Protein AF-A0A524MPT7-F1 (afdb_monomer_lite)

Foldseek 3Di:
DDPVVVVVVVVVVVVVVVVPPPVPDPPPDDPDDPVCVVPDPPDWDADPVRDTDDFKDWDQDPVPRDIDIFGKDKDFWAFADWFDPQDFKDKDADPDALFQAQFKWKDFQNKIWTGPSPQKTDIPPRKIKGADNHTRIIMTGNPSDGHDGGTTITMITMHGDDD

Secondary structure (DSSP, 8-state):
--HHHHHHHHHHHHHHHSS-------TT--S--GGGTTS---S-PBPTTS-B---EEEEE-TTT--EEEEEEEEEEEEEEEE--TT--EEEEE-SS-SBPTT--EEEETTEEEEE-SSSEEEEGGG-EEEEETTTTEEEEE-TT--PPTTPEEEEEEEEE---

pLDDT: mean 78.34, std 18.58, range [44.56, 98.69]

Structure (mmCIF, N/CA/C/O backbone):
data_AF-A0A524MPT7-F1
#
_entry.id   AF-A0A524MPT7-F1
#
loop_
_atom_site.group_PDB
_atom_site.id
_atom_site.type_symbol
_atom_site.label_atom_id
_atom_site.label_alt_id
_atom_site.label_comp_id
_atom_site.label_asym_id
_atom_site.label_entity_id
_atom_site.label_seq_id
_atom_site.pdbx_PDB_ins_code
_atom_site.Cartn_x
_atom_site.Cartn_y
_atom_site.Cartn_z
_atom_site.occupancy
_atom_site.B_iso_or_equiv
_atom_site.auth_seq_id
_atom_site.auth_comp_id
_atom_site.auth_asym_id
_atom_site.auth_atom_id
_atom_site.pdbx_PDB_model_num
ATOM 1 N N . MET A 1 1 ? -6.057 -13.600 86.558 1.00 56.78 1 MET A N 1
ATOM 2 C CA . MET A 1 1 ? -6.336 -13.013 85.227 1.00 56.78 1 MET A CA 1
ATOM 3 C C . MET A 1 1 ? -7.383 -13.878 84.541 1.00 56.78 1 MET A C 1
ATOM 5 O O . MET A 1 1 ? -7.097 -15.020 84.197 1.00 56.78 1 MET A O 1
ATOM 9 N N . SER A 1 2 ? -8.629 -13.398 84.533 1.00 52.84 2 SER A N 1
ATOM 10 C CA . SER A 1 2 ? -9.833 -14.188 84.243 1.00 52.84 2 SER A CA 1
ATOM 11 C C . SER A 1 2 ? -9.802 -14.775 82.831 1.00 52.84 2 SER A C 1
ATOM 13 O O . SER A 1 2 ? -9.452 -14.078 81.881 1.00 52.84 2 SER A O 1
ATOM 15 N N . ARG A 1 3 ? -10.189 -16.051 82.689 1.00 57.12 3 ARG A N 1
ATOM 16 C CA . ARG A 1 3 ? -10.293 -16.770 81.404 1.00 57.12 3 ARG A CA 1
ATOM 17 C C . ARG A 1 3 ? -11.112 -15.991 80.365 1.00 57.12 3 ARG A C 1
ATOM 19 O O . ARG A 1 3 ? -10.804 -16.059 79.185 1.00 57.12 3 ARG A O 1
ATOM 26 N N . ILE A 1 4 ? -12.057 -15.172 80.820 1.00 64.44 4 ILE A N 1
ATOM 27 C CA . ILE A 1 4 ? -12.900 -14.285 80.006 1.00 64.44 4 ILE A CA 1
ATOM 28 C C . ILE A 1 4 ? -12.072 -13.237 79.238 1.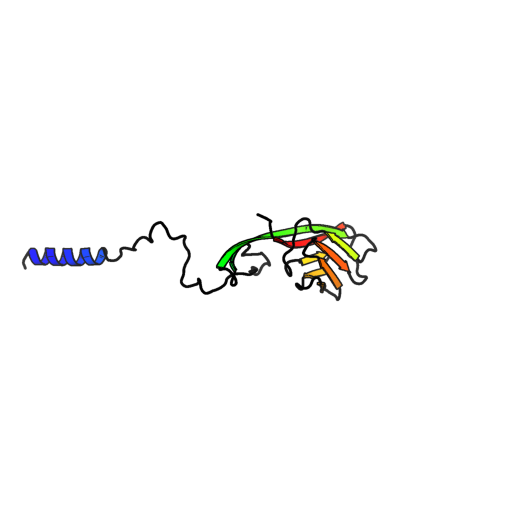00 64.44 4 ILE A C 1
ATOM 30 O O . ILE A 1 4 ? -12.358 -12.968 78.076 1.00 64.44 4 ILE A O 1
ATOM 34 N N . LEU A 1 5 ? -10.993 -12.710 79.829 1.00 57.00 5 LEU A N 1
ATOM 35 C CA . LEU A 1 5 ? -10.118 -11.736 79.163 1.00 57.00 5 LEU A CA 1
ATOM 36 C C . LEU A 1 5 ? -9.299 -12.383 78.033 1.00 57.00 5 LEU A C 1
ATOM 38 O O . LEU A 1 5 ? -9.031 -11.744 77.024 1.00 57.00 5 LEU A O 1
ATOM 42 N N . LYS A 1 6 ? -8.949 -13.670 78.169 1.00 57.22 6 LYS A N 1
ATOM 43 C CA . LYS A 1 6 ? -8.271 -14.426 77.104 1.00 57.22 6 LYS A CA 1
ATOM 44 C C . LYS A 1 6 ? -9.208 -14.696 75.925 1.00 57.22 6 LYS A C 1
ATOM 46 O O . LYS A 1 6 ? -8.779 -14.568 74.787 1.00 57.22 6 LYS A O 1
ATOM 51 N N . TYR A 1 7 ? -10.478 -15.009 76.190 1.00 64.56 7 TYR A N 1
ATOM 52 C CA . TYR A 1 7 ? -11.467 -15.215 75.129 1.00 64.56 7 TYR A CA 1
ATOM 53 C C . TYR A 1 7 ? -11.809 -13.920 74.383 1.00 64.56 7 TYR A C 1
ATOM 55 O O . TYR A 1 7 ? -11.891 -13.951 73.163 1.00 64.56 7 TYR A O 1
ATOM 63 N N . LEU A 1 8 ? -11.915 -12.781 75.078 1.00 62.59 8 LEU A N 1
ATOM 64 C CA . LEU A 1 8 ? -12.155 -11.478 74.440 1.00 62.59 8 LEU A CA 1
ATOM 65 C C . LEU A 1 8 ? -10.997 -11.023 73.539 1.00 62.59 8 LEU A C 1
ATOM 67 O O . LEU A 1 8 ? -11.241 -10.485 72.465 1.00 62.59 8 LEU A O 1
ATOM 71 N N . VAL A 1 9 ? -9.745 -11.283 73.931 1.00 63.31 9 VAL A N 1
ATOM 72 C CA . VAL A 1 9 ? -8.573 -10.961 73.096 1.00 63.31 9 VAL A CA 1
ATOM 73 C C . VAL A 1 9 ? -8.496 -11.869 71.864 1.00 63.31 9 VAL A C 1
ATOM 75 O O . VAL A 1 9 ? -8.196 -11.386 70.779 1.00 63.31 9 VAL A O 1
ATOM 78 N N . VAL A 1 10 ? -8.826 -13.159 71.988 1.00 63.34 10 VAL A N 1
ATOM 79 C CA . VAL A 1 10 ? -8.864 -14.078 70.834 1.00 63.34 10 VAL A CA 1
ATOM 80 C C . VAL A 1 10 ? -9.973 -13.693 69.848 1.00 63.34 10 VAL A C 1
ATOM 82 O O . VAL A 1 10 ? -9.740 -13.706 68.644 1.00 63.34 10 VAL A O 1
ATOM 85 N N . LEU A 1 11 ? -11.147 -13.281 70.336 1.00 60.53 11 LEU A N 1
ATOM 86 C CA . LEU A 1 11 ? -12.263 -12.840 69.489 1.00 60.53 11 LEU A CA 1
ATOM 87 C C . LEU A 1 11 ? -11.949 -11.533 68.741 1.00 60.53 11 LEU A C 1
ATOM 89 O O . LEU A 1 11 ? -12.272 -11.412 67.563 1.00 60.53 11 LEU A O 1
ATOM 93 N N . ALA A 1 12 ? -11.257 -10.592 69.392 1.00 60.03 12 ALA A N 1
ATOM 94 C CA . ALA A 1 12 ? -10.802 -9.355 68.758 1.00 60.03 12 ALA A CA 1
ATOM 95 C C . ALA A 1 12 ? -9.724 -9.601 67.686 1.00 60.03 12 ALA A C 1
ATOM 97 O O . ALA A 1 12 ? -9.732 -8.939 66.655 1.00 60.03 12 ALA A O 1
ATOM 98 N N . VAL A 1 13 ? -8.829 -10.574 67.895 1.00 59.62 13 VAL A N 1
ATOM 99 C CA . VAL A 1 13 ? -7.806 -10.941 66.903 1.00 59.62 13 VAL A CA 1
ATOM 100 C C . VAL A 1 13 ? -8.435 -11.645 65.696 1.00 59.62 13 VAL A C 1
ATOM 102 O O . VAL A 1 13 ? -8.084 -11.313 64.573 1.00 59.62 13 VAL A O 1
ATOM 105 N N . VAL A 1 14 ? -9.404 -12.548 65.889 1.00 59.84 14 VAL A N 1
ATOM 106 C CA . VAL A 1 14 ? -10.100 -13.221 64.771 1.00 59.84 14 VAL A CA 1
ATOM 107 C C . VAL A 1 14 ? -10.897 -12.226 63.916 1.00 59.84 14 VAL A C 1
ATOM 109 O O . VAL A 1 14 ? -10.845 -12.315 62.694 1.00 59.84 14 VAL A O 1
ATOM 112 N N . ALA A 1 15 ? -11.537 -11.223 64.528 1.00 57.62 15 ALA A N 1
ATOM 113 C CA . ALA A 1 15 ? -12.248 -10.166 63.800 1.00 57.62 15 ALA A CA 1
ATOM 114 C C . ALA A 1 15 ? -11.321 -9.244 62.976 1.00 57.62 15 ALA A C 1
ATOM 116 O O . ALA A 1 15 ? -11.756 -8.658 61.991 1.00 57.62 15 ALA A O 1
ATOM 117 N N . MET A 1 16 ? -10.037 -9.137 63.340 1.00 56.47 16 MET A N 1
ATOM 118 C CA . MET A 1 16 ? -9.034 -8.388 62.565 1.00 56.47 16 MET A CA 1
ATOM 119 C C . MET A 1 16 ? -8.466 -9.184 61.378 1.00 56.47 16 MET A C 1
ATOM 121 O O . MET A 1 16 ? -7.847 -8.587 60.504 1.00 56.47 16 MET A O 1
ATOM 125 N N . TYR A 1 17 ? -8.688 -10.505 61.320 1.00 54.66 17 TYR A N 1
ATOM 126 C CA . TYR A 1 17 ? -8.302 -11.351 60.180 1.00 54.66 17 TYR A CA 1
ATOM 127 C C . TYR A 1 17 ? -9.433 -11.568 59.165 1.00 54.66 17 TYR A C 1
ATOM 129 O O . TYR A 1 17 ? -9.153 -11.977 58.043 1.00 54.66 17 TYR A O 1
ATOM 137 N N . THR A 1 18 ? -10.691 -11.278 59.516 1.00 54.75 18 THR A N 1
ATOM 138 C CA . THR A 1 18 ? -11.835 -11.356 58.585 1.00 54.75 18 THR A CA 1
ATOM 139 C C . THR A 1 18 ? -12.131 -10.033 57.875 1.00 54.75 18 THR A C 1
ATOM 141 O O . THR A 1 18 ? -12.988 -10.000 57.009 1.00 54.75 18 THR A O 1
ATOM 144 N N . GLY A 1 19 ? -11.428 -8.948 58.222 1.00 48.34 19 GLY A N 1
ATOM 145 C CA . GLY A 1 19 ? -11.564 -7.632 57.578 1.00 48.34 19 GLY A CA 1
ATOM 146 C C . GLY A 1 19 ? -10.781 -7.474 56.270 1.00 48.34 19 GLY A C 1
ATOM 147 O O . GLY A 1 19 ? -10.771 -6.393 55.696 1.00 48.34 19 GLY A O 1
ATOM 148 N N . CYS A 1 20 ? -10.125 -8.539 55.807 1.00 58.16 20 CYS A N 1
ATOM 149 C CA . CYS A 1 20 ? -9.690 -8.672 54.421 1.00 58.16 20 CYS A CA 1
ATOM 150 C C . CYS A 1 20 ? -10.662 -9.608 53.697 1.00 58.16 20 CYS A C 1
ATOM 152 O O . CYS A 1 20 ? -10.238 -10.577 53.068 1.00 58.16 20 CYS A O 1
ATOM 154 N N . GLU A 1 21 ? -11.966 -9.355 53.817 1.00 52.53 21 GLU A N 1
ATOM 155 C CA . GLU A 1 21 ? -12.842 -9.721 52.717 1.00 52.53 21 GLU A CA 1
ATOM 156 C C . GLU A 1 21 ? -12.403 -8.829 51.556 1.00 52.53 21 GLU A C 1
ATOM 158 O O . GLU A 1 21 ? -12.636 -7.623 51.519 1.00 52.53 21 GLU A O 1
ATOM 163 N N . TRP A 1 22 ? -11.623 -9.407 50.645 1.00 54.25 22 TRP A N 1
ATOM 164 C CA . TRP A 1 22 ? -11.762 -8.971 49.272 1.00 54.25 22 TRP A CA 1
ATOM 165 C C . TRP A 1 22 ? -13.204 -9.310 48.963 1.00 54.25 22 TRP A C 1
ATOM 167 O O . TRP A 1 22 ? -13.532 -10.488 48.827 1.00 54.25 22 TRP A O 1
ATOM 177 N N . ASP A 1 23 ? -14.055 -8.291 49.010 1.00 50.25 23 ASP A N 1
ATOM 178 C CA . ASP A 1 23 ? -15.351 -8.333 48.368 1.00 50.25 23 ASP A CA 1
ATOM 179 C C . ASP A 1 23 ? -15.045 -8.858 46.967 1.00 50.25 23 ASP A C 1
ATOM 181 O O . ASP A 1 23 ? -14.321 -8.227 46.188 1.00 50.25 23 ASP A O 1
ATOM 185 N N . THR A 1 24 ? -15.383 -10.123 46.738 1.00 47.75 24 THR A N 1
ATOM 186 C CA . THR A 1 24 ? -15.284 -10.724 45.423 1.00 47.75 24 THR A CA 1
ATOM 187 C C . THR A 1 24 ? -16.204 -9.877 44.580 1.00 47.75 24 THR A C 1
ATOM 189 O O . THR A 1 24 ? -17.420 -9.988 44.720 1.00 47.75 24 THR A O 1
ATOM 192 N N . VAL A 1 25 ? -15.582 -8.980 43.810 1.00 48.62 25 VAL A N 1
ATOM 193 C CA . VAL A 1 25 ? -16.128 -8.298 42.641 1.00 48.62 25 VAL A CA 1
ATOM 194 C C . VAL A 1 25 ? -17.292 -9.116 42.115 1.00 48.62 25 VAL A C 1
ATOM 196 O O . VAL A 1 25 ? -17.120 -10.293 41.782 1.00 48.62 25 VAL A O 1
ATOM 199 N N . GLY A 1 26 ? -18.476 -8.506 42.202 1.00 44.56 26 GLY A N 1
ATOM 200 C CA . GLY A 1 26 ? -19.737 -9.124 41.841 1.00 44.56 26 GLY A CA 1
ATOM 201 C C . GLY A 1 26 ? -19.610 -9.819 40.495 1.00 44.56 26 GLY A C 1
ATOM 202 O O . GLY A 1 26 ? -18.915 -9.347 39.597 1.00 44.56 26 GLY A O 1
ATOM 203 N N . GLU A 1 27 ? -20.266 -10.964 40.381 1.00 47.94 27 GLU A N 1
ATOM 204 C CA . GLU A 1 27 ? -20.155 -11.894 39.255 1.00 47.94 27 GLU A CA 1
ATOM 205 C C . GLU A 1 27 ? -20.698 -11.345 37.915 1.00 47.94 27 GLU A C 1
ATOM 207 O O . GLU A 1 27 ? -20.899 -12.121 36.987 1.00 47.94 27 GLU A O 1
ATOM 212 N N . ASP A 1 28 ? -20.874 -10.026 37.777 1.00 52.19 28 ASP A N 1
ATOM 213 C CA . ASP A 1 28 ? -21.492 -9.377 36.617 1.00 52.19 28 ASP A CA 1
ATOM 214 C C . ASP A 1 28 ? -20.638 -8.258 35.984 1.00 52.19 28 ASP A C 1
ATOM 216 O O . ASP A 1 28 ? -21.063 -7.651 35.002 1.00 52.19 28 ASP A O 1
ATOM 220 N N . GLU A 1 29 ? -19.435 -7.971 36.489 1.00 46.34 29 GLU A N 1
ATOM 221 C CA . GLU A 1 29 ? -18.560 -6.955 35.893 1.00 46.34 29 GLU A CA 1
ATOM 222 C C . GLU A 1 29 ? -17.485 -7.640 35.041 1.00 46.34 29 GLU A C 1
ATOM 224 O O . GLU A 1 29 ? -16.491 -8.181 35.537 1.00 46.34 29 GLU A O 1
ATOM 229 N N . GLU A 1 30 ? -17.690 -7.624 33.719 1.00 52.03 30 GLU A N 1
ATOM 230 C CA . GLU A 1 30 ? -16.601 -7.728 32.743 1.00 52.03 30 GLU A CA 1
ATOM 231 C C . GLU A 1 30 ? -15.433 -6.878 33.257 1.00 52.03 30 GLU A C 1
ATOM 233 O O . GLU A 1 30 ? -15.675 -5.797 33.780 1.00 52.03 30 GLU A O 1
ATOM 238 N N . SER A 1 31 ? -14.188 -7.364 33.191 1.00 51.81 31 SER A N 1
ATOM 239 C CA . SER A 1 31 ? -13.022 -6.815 33.913 1.00 51.81 31 SER A CA 1
ATOM 240 C C . SER A 1 31 ? -12.545 -5.426 33.433 1.00 51.81 31 SER A C 1
ATOM 242 O O . SER A 1 31 ? -11.353 -5.202 33.198 1.00 51.81 31 SER A O 1
ATOM 244 N N . TRP A 1 32 ? -13.470 -4.502 33.230 1.00 49.62 32 TRP A N 1
ATOM 245 C CA . TRP A 1 32 ? -13.297 -3.150 32.766 1.00 49.62 32 TRP A CA 1
ATOM 246 C C . TRP A 1 32 ? -13.087 -2.230 33.960 1.00 49.62 32 TRP A C 1
ATOM 248 O O . TRP A 1 32 ? -13.840 -2.211 34.926 1.00 49.62 32 TRP A O 1
ATOM 258 N N . ASN A 1 33 ? -11.994 -1.476 33.907 1.00 57.88 33 ASN A N 1
ATOM 259 C CA . ASN A 1 33 ? -11.680 -0.485 34.919 1.00 57.88 33 ASN A CA 1
ATOM 260 C C . ASN A 1 33 ? -12.279 0.867 34.510 1.00 57.88 33 ASN A C 1
ATOM 262 O O . ASN A 1 33 ? -11.683 1.594 33.710 1.00 57.88 33 ASN A O 1
ATOM 266 N N . ASP A 1 34 ? -13.406 1.233 35.118 1.00 64.19 34 ASP A N 1
ATOM 267 C CA . ASP A 1 34 ? -14.108 2.503 34.873 1.00 64.19 34 ASP A CA 1
ATOM 268 C C . ASP A 1 34 ? -13.259 3.751 35.155 1.00 64.19 34 ASP A C 1
ATOM 270 O O . ASP A 1 34 ? -13.528 4.831 34.620 1.00 64.19 34 ASP A O 1
ATOM 274 N N . ALA A 1 35 ? -12.178 3.625 35.936 1.00 64.94 35 ALA A N 1
ATOM 275 C CA . ALA A 1 35 ? -11.259 4.731 36.206 1.00 64.94 35 ALA A CA 1
ATOM 276 C C . ALA A 1 35 ? -10.609 5.310 34.935 1.00 64.94 35 ALA A C 1
ATOM 278 O O . ALA A 1 35 ? -10.109 6.438 34.969 1.00 64.94 35 ALA A O 1
ATOM 279 N N . TYR A 1 36 ? -10.623 4.559 33.828 1.00 58.06 36 TYR A N 1
ATOM 280 C CA . TYR A 1 36 ? -10.099 4.982 32.532 1.00 58.06 36 TYR A CA 1
ATOM 281 C C . TYR A 1 36 ? -11.155 5.035 31.419 1.00 58.06 36 TYR A C 1
ATOM 283 O O . TYR A 1 36 ? -10.784 5.236 30.269 1.00 58.06 36 TYR A O 1
ATOM 291 N N . GLY A 1 37 ? -12.455 4.954 31.730 1.00 59.12 37 GLY A N 1
ATOM 292 C CA . GLY A 1 37 ? -13.518 5.094 30.720 1.00 59.12 37 GLY A CA 1
ATOM 293 C C . GLY A 1 37 ? -13.568 6.479 30.050 1.00 59.12 37 GLY A C 1
ATOM 294 O O . GLY A 1 37 ? -14.125 6.636 28.970 1.00 59.12 37 GLY A O 1
ATOM 295 N N . TRP A 1 38 ? -12.943 7.494 30.663 1.00 59.09 38 TRP A N 1
ATOM 296 C CA . TRP A 1 38 ? -12.758 8.829 30.074 1.00 59.09 38 TRP A CA 1
ATOM 297 C C . TRP A 1 38 ? -11.609 8.893 29.059 1.00 59.09 38 TRP A C 1
ATOM 299 O O . TRP A 1 38 ? -11.477 9.889 28.343 1.00 59.09 38 TRP A O 1
ATOM 309 N N . VAL A 1 39 ? -10.743 7.876 29.030 1.00 53.84 39 VAL A N 1
ATOM 310 C CA . VAL A 1 39 ? -9.615 7.802 28.109 1.00 53.84 39 VAL A CA 1
ATOM 311 C C . VAL A 1 39 ? -10.083 7.057 26.871 1.00 53.84 39 VAL A C 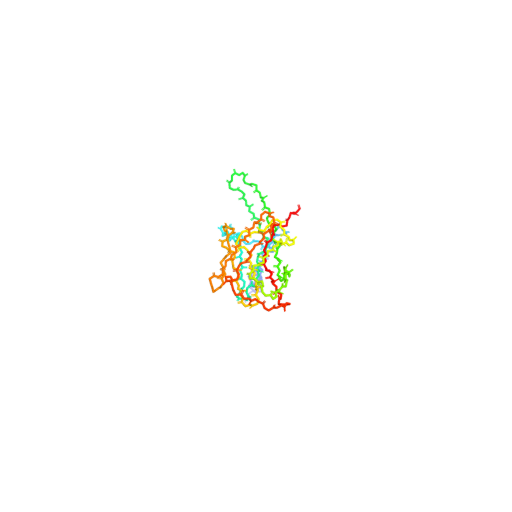1
ATOM 313 O O . VAL A 1 39 ? -10.452 5.889 26.934 1.00 53.84 39 VAL A O 1
ATOM 316 N N . ASN A 1 40 ? -10.063 7.737 25.731 1.00 59.81 40 ASN A N 1
ATOM 317 C CA . ASN A 1 40 ? -10.389 7.103 24.468 1.00 59.81 40 ASN A CA 1
ATOM 318 C C . ASN A 1 40 ? -9.154 6.360 23.925 1.00 59.81 40 ASN A C 1
ATOM 320 O O . ASN A 1 40 ? -8.182 7.001 23.522 1.00 59.81 40 ASN A O 1
ATOM 324 N N . PHE A 1 41 ? -9.196 5.025 23.919 1.00 62.25 41 PHE A N 1
ATOM 325 C CA . PHE A 1 41 ? -8.189 4.165 23.279 1.00 62.25 41 PHE A CA 1
ATOM 326 C C . PHE A 1 41 ? -8.537 3.836 21.816 1.00 62.25 41 PHE A C 1
ATOM 328 O O . PHE A 1 41 ? -7.975 2.907 21.244 1.00 62.25 41 PHE A O 1
ATOM 335 N N . SER A 1 42 ? -9.460 4.570 21.187 1.00 55.50 42 SER A N 1
ATOM 336 C CA . SER A 1 42 ? -9.733 4.418 19.759 1.00 55.50 42 SER A CA 1
ATOM 337 C C . SER A 1 42 ? -8.509 4.848 18.953 1.00 55.50 42 SER A C 1
ATOM 339 O O . SER A 1 42 ? -8.053 5.991 19.067 1.00 55.50 42 SER A O 1
ATOM 341 N N . GLY A 1 43 ? -7.997 3.953 18.118 1.00 54.34 43 GLY A N 1
ATOM 342 C CA . GLY A 1 43 ? -6.888 4.235 17.217 1.00 54.34 43 GLY A CA 1
ATOM 343 C C . GLY A 1 43 ? -5.916 3.070 17.088 1.00 54.34 43 GLY A C 1
ATOM 344 O O . GLY A 1 43 ? -5.939 2.104 17.848 1.00 54.34 43 GLY A O 1
ATOM 345 N N . MET A 1 44 ? -5.029 3.179 16.102 1.00 57.22 44 MET A N 1
ATOM 346 C CA . MET A 1 44 ? -4.044 2.147 15.801 1.00 57.22 44 MET A CA 1
ATOM 347 C C . MET A 1 44 ? -2.811 2.288 16.698 1.00 57.22 44 MET A C 1
ATOM 349 O O . MET A 1 44 ? -2.014 3.217 16.542 1.00 57.22 44 MET A O 1
ATOM 353 N N . TYR A 1 45 ? -2.596 1.322 17.588 1.00 62.41 45 TYR A N 1
ATOM 354 C CA . TYR A 1 45 ? -1.351 1.216 18.348 1.00 62.41 45 TYR A CA 1
ATOM 355 C C . TYR A 1 45 ? -0.406 0.223 17.674 1.00 62.41 45 TYR A C 1
ATOM 357 O O . TYR A 1 45 ? -0.762 -0.930 17.425 1.00 62.41 45 TYR A O 1
ATOM 365 N N . ARG A 1 46 ? 0.819 0.676 17.388 1.00 61.94 46 ARG A N 1
ATOM 366 C CA . ARG A 1 46 ? 1.889 -0.154 16.826 1.00 61.94 46 ARG A CA 1
ATOM 367 C C . ARG A 1 46 ? 2.907 -0.507 17.904 1.00 61.94 46 ARG A C 1
ATOM 369 O O . ARG A 1 46 ? 3.313 0.348 18.691 1.00 61.94 46 ARG A O 1
ATOM 376 N N . ALA A 1 47 ? 3.342 -1.757 17.912 1.00 58.59 47 ALA A N 1
ATOM 377 C CA . ALA A 1 47 ? 4.507 -2.196 18.657 1.00 58.59 47 ALA A CA 1
ATOM 378 C C . ALA A 1 47 ? 5.795 -1.656 18.011 1.00 58.59 47 ALA A C 1
ATOM 380 O O . ALA A 1 47 ? 5.814 -1.232 16.853 1.00 58.59 47 ALA A O 1
ATOM 381 N N . MET A 1 48 ? 6.893 -1.664 18.770 1.00 50.38 48 MET A N 1
ATOM 382 C CA . MET A 1 48 ? 8.198 -1.172 18.299 1.00 50.38 48 MET A CA 1
ATOM 383 C C . MET A 1 48 ? 8.752 -1.952 17.096 1.00 50.38 48 MET A C 1
ATOM 385 O O . MET A 1 48 ? 9.605 -1.439 16.380 1.00 50.38 48 MET A O 1
ATOM 389 N N . ASP A 1 49 ? 8.281 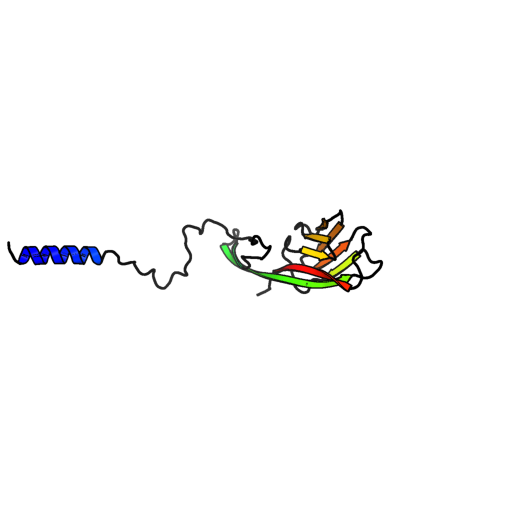-3.177 16.877 1.00 62.06 49 ASP A N 1
ATOM 390 C CA . ASP A 1 49 ? 8.614 -4.029 15.732 1.00 62.06 49 ASP A CA 1
ATOM 391 C C . ASP A 1 49 ? 7.706 -3.791 14.508 1.00 62.06 49 ASP A C 1
ATOM 393 O O . ASP A 1 49 ? 7.892 -4.424 13.471 1.00 62.06 49 ASP A O 1
ATOM 397 N N . GLY A 1 50 ? 6.744 -2.866 14.611 1.00 51.22 50 GLY A N 1
ATOM 398 C CA . GLY A 1 50 ? 5.783 -2.538 13.560 1.00 51.22 50 GLY A CA 1
ATOM 399 C C . GLY A 1 50 ? 4.493 -3.365 13.583 1.00 51.22 50 GLY A C 1
ATOM 400 O O . GLY A 1 50 ? 3.603 -3.077 12.777 1.00 51.22 50 GLY A O 1
ATOM 401 N N . GLY A 1 51 ? 4.355 -4.338 14.494 1.00 51.03 51 GLY A N 1
ATOM 402 C CA . GLY A 1 51 ? 3.134 -5.135 14.663 1.00 51.03 51 GLY A CA 1
ATOM 403 C C . GLY A 1 51 ? 1.952 -4.313 15.194 1.00 51.03 51 GLY A C 1
ATOM 404 O O . GLY A 1 51 ? 2.141 -3.375 15.967 1.00 51.03 51 GLY A O 1
ATOM 405 N N . ILE A 1 52 ? 0.726 -4.640 14.777 1.00 58.62 52 ILE A N 1
ATOM 406 C CA . ILE A 1 52 ? -0.504 -3.953 15.214 1.00 58.62 52 ILE A CA 1
ATOM 407 C C . ILE A 1 52 ? -1.005 -4.595 16.515 1.00 58.62 52 ILE A C 1
ATOM 409 O O . ILE A 1 52 ? -1.109 -5.816 16.596 1.00 58.62 52 ILE A O 1
ATOM 413 N N . LEU A 1 53 ? -1.277 -3.777 17.537 1.00 62.69 53 LEU A N 1
ATOM 414 C CA . LEU A 1 53 ? -1.607 -4.228 18.898 1.00 62.69 53 LEU A CA 1
ATOM 415 C C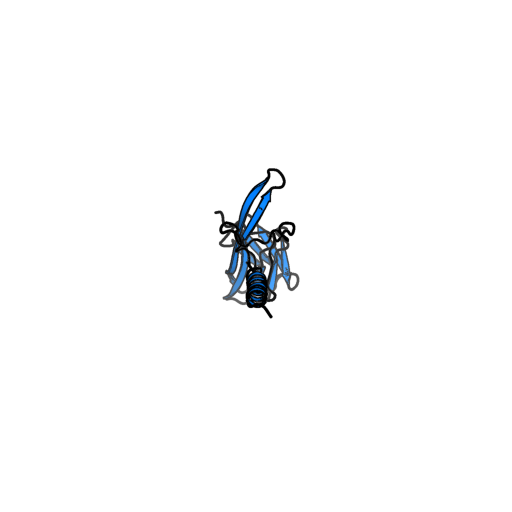 . LEU A 1 53 ? -3.102 -4.177 19.235 1.00 62.69 53 LEU A C 1
ATOM 417 O O . LEU A 1 53 ? -3.554 -4.951 20.071 1.00 62.69 53 LEU A O 1
ATOM 421 N N . VAL A 1 54 ? -3.854 -3.264 18.624 1.00 61.94 54 VAL A N 1
ATOM 422 C CA . VAL A 1 54 ? -5.295 -3.090 18.858 1.00 61.94 54 VAL A CA 1
ATOM 423 C C . VAL A 1 54 ? -5.978 -3.051 17.498 1.00 61.94 54 VAL A C 1
ATOM 425 O O . VAL A 1 54 ? -5.545 -2.297 16.629 1.00 61.94 54 VAL A O 1
ATOM 428 N N . THR A 1 55 ? -6.989 -3.900 17.318 1.00 61.25 55 THR A N 1
ATOM 429 C CA . THR A 1 55 ? -7.666 -4.148 16.030 1.00 61.25 55 THR A CA 1
ATOM 430 C C . THR A 1 55 ? -9.191 -4.068 16.124 1.00 61.25 55 THR A C 1
ATOM 432 O O . THR A 1 55 ? -9.873 -4.207 15.121 1.00 61.25 55 THR A O 1
ATOM 435 N N . ASP A 1 56 ? -9.747 -3.875 17.318 1.00 63.59 56 ASP A N 1
ATOM 436 C CA . ASP A 1 56 ? -11.194 -3.805 17.521 1.00 63.59 56 ASP A CA 1
ATOM 437 C C . ASP A 1 56 ? -11.476 -2.711 18.549 1.00 63.59 56 ASP A C 1
ATOM 439 O O . ASP A 1 56 ? -10.816 -2.648 19.594 1.00 63.59 56 ASP A O 1
ATOM 443 N N . PHE A 1 57 ? -12.406 -1.814 18.231 1.00 63.88 57 PHE A N 1
ATOM 444 C CA . PHE A 1 57 ? -12.855 -0.795 19.171 1.00 63.88 57 PHE A CA 1
ATOM 445 C C . PHE A 1 57 ? -14.352 -0.535 19.021 1.00 63.88 57 PHE A C 1
ATOM 447 O O . PHE A 1 57 ? -14.913 -0.507 17.923 1.00 63.88 57 PHE A O 1
ATOM 454 N N . THR A 1 58 ? -14.999 -0.324 20.162 1.00 61.69 58 THR A N 1
ATOM 455 C CA . THR A 1 58 ? -16.365 0.176 20.236 1.00 61.69 58 THR A CA 1
ATOM 456 C C . THR A 1 58 ? -16.327 1.695 20.341 1.00 61.69 58 THR A C 1
ATOM 458 O O . THR A 1 58 ? -15.507 2.266 21.062 1.00 61.69 58 THR A O 1
ATOM 461 N N . TYR A 1 59 ? -17.195 2.374 19.595 1.00 61.94 59 TYR A N 1
ATOM 462 C CA . TYR A 1 59 ? -17.389 3.814 19.724 1.00 61.94 59 TYR A CA 1
ATOM 463 C C . TYR A 1 59 ? -18.856 4.112 20.002 1.00 61.94 59 TYR A C 1
ATOM 465 O O . TYR A 1 59 ? -19.750 3.458 19.470 1.00 61.94 59 TYR A O 1
ATOM 473 N N . THR A 1 60 ? -19.103 5.130 20.818 1.00 64.75 60 THR A N 1
ATOM 474 C CA . THR A 1 60 ? -20.442 5.677 21.024 1.00 64.75 60 THR A CA 1
ATOM 475 C C . THR A 1 60 ? -20.571 6.929 20.169 1.00 64.75 60 THR A C 1
ATOM 477 O O . THR A 1 60 ? -19.809 7.885 20.332 1.00 64.75 60 THR A O 1
ATOM 480 N N . SER A 1 61 ? -21.503 6.922 19.222 1.00 59.16 61 SER A N 1
ATOM 481 C CA . SER A 1 61 ? -21.745 8.070 18.355 1.00 59.16 61 SER A CA 1
ATOM 482 C C . SER A 1 61 ? -22.169 9.288 19.192 1.00 59.16 61 SER A C 1
ATOM 484 O O . SER A 1 61 ? -23.111 9.198 19.985 1.00 59.16 61 SER A O 1
ATOM 486 N N . PRO A 1 62 ? -21.506 10.448 19.037 1.00 57.84 62 PRO A N 1
ATOM 487 C CA . PRO A 1 62 ? -21.834 11.645 19.807 1.00 57.84 62 PRO A CA 1
ATOM 488 C C . PRO A 1 62 ? -23.160 12.298 19.382 1.00 57.84 62 PRO A C 1
ATOM 490 O O . PRO A 1 62 ? -23.653 13.170 20.096 1.00 57.84 62 PRO A O 1
ATOM 493 N N . GLU A 1 63 ? -23.730 11.911 18.234 1.00 70.75 63 GLU A N 1
ATOM 494 C CA . GLU A 1 63 ? -24.984 12.474 17.714 1.00 70.75 63 GLU A CA 1
ATOM 495 C C . GLU A 1 63 ? -26.234 11.789 18.281 1.00 70.75 63 GLU A C 1
ATOM 497 O O . GLU A 1 63 ? -27.240 12.455 18.532 1.00 70.75 63 GLU A O 1
ATOM 502 N N . ASP A 1 64 ? -26.181 10.477 18.500 1.00 75.25 64 ASP A N 1
ATOM 503 C CA . ASP A 1 64 ? -27.352 9.658 18.840 1.00 75.25 64 ASP A CA 1
ATOM 504 C C . ASP A 1 64 ? -27.105 8.643 19.969 1.00 75.25 64 ASP A C 1
ATOM 506 O O . ASP A 1 64 ? -28.046 7.986 20.412 1.00 75.25 64 ASP A O 1
ATOM 510 N N . GLY A 1 65 ? -25.877 8.546 20.490 1.00 74.12 65 GLY A N 1
ATOM 511 C CA . GLY A 1 65 ? -25.528 7.628 21.575 1.00 74.12 65 GLY A CA 1
ATOM 512 C C . GLY A 1 65 ? -25.492 6.159 21.153 1.00 74.12 65 GLY A C 1
ATOM 513 O O . GLY A 1 65 ? -25.420 5.287 22.016 1.00 74.12 65 GLY A O 1
ATOM 514 N N . THR A 1 66 ? -25.556 5.876 19.850 1.00 72.81 66 THR A N 1
ATOM 515 C CA . THR A 1 66 ? -25.518 4.511 19.325 1.00 72.81 66 THR A CA 1
ATOM 516 C C . THR A 1 66 ? -24.113 3.936 19.472 1.00 72.81 66 THR A C 1
ATOM 518 O O . THR A 1 66 ? -23.134 4.573 19.076 1.00 72.81 66 THR A O 1
ATOM 521 N N . GLU A 1 67 ? -24.008 2.729 20.026 1.00 73.12 67 GLU A N 1
ATOM 522 C CA . GLU A 1 67 ? -22.761 1.967 20.037 1.00 73.12 67 GLU A CA 1
ATOM 523 C C . GLU A 1 67 ? -22.537 1.314 18.669 1.00 73.12 67 GLU A C 1
ATOM 525 O O . GLU A 1 67 ? -23.401 0.604 18.150 1.00 73.12 67 GLU A O 1
ATOM 530 N N . GLY A 1 68 ? -21.375 1.578 18.077 1.00 64.19 68 GLY A N 1
ATOM 531 C CA . GLY A 1 68 ? -20.880 0.909 16.883 1.00 64.19 68 GLY A CA 1
ATOM 532 C C . GLY A 1 68 ? -19.611 0.127 17.202 1.00 64.19 68 GLY A C 1
ATOM 533 O O . GLY A 1 68 ? -18.766 0.591 17.967 1.00 64.19 68 GLY A O 1
ATOM 534 N N . THR A 1 69 ? -19.462 -1.045 16.594 1.00 65.12 69 THR A N 1
ATOM 535 C CA . THR A 1 69 ? -18.220 -1.827 16.631 1.00 65.12 69 THR A CA 1
ATOM 536 C C . THR A 1 69 ? -17.552 -1.711 15.272 1.00 65.12 69 THR A C 1
ATOM 538 O O . THR A 1 69 ? -18.172 -2.022 14.255 1.00 65.12 69 THR A O 1
ATOM 541 N N . VAL A 1 70 ? -16.307 -1.236 15.250 1.00 65.06 70 VAL A N 1
ATOM 542 C CA . VAL A 1 70 ? -15.475 -1.267 14.046 1.00 65.06 70 VAL A CA 1
ATOM 543 C C . VAL A 1 70 ? -14.468 -2.389 14.227 1.00 65.06 70 VAL A C 1
ATOM 545 O O . VAL A 1 70 ? -13.538 -2.266 15.024 1.00 65.06 70 VAL A O 1
ATOM 548 N N . THR A 1 71 ? -14.670 -3.472 13.477 1.00 73.75 71 THR A N 1
ATOM 549 C CA . THR A 1 71 ? -13.725 -4.586 13.434 1.00 73.75 71 THR A CA 1
ATOM 550 C C . THR A 1 71 ? -12.755 -4.376 12.287 1.00 73.75 71 THR A C 1
ATOM 552 O O . THR A 1 71 ? -13.067 -4.582 11.112 1.00 73.75 71 THR A O 1
ATOM 555 N N . GLU A 1 72 ? -11.549 -3.959 12.644 1.00 81.50 72 GLU A N 1
ATOM 556 C CA . GLU A 1 72 ? -10.445 -3.797 11.718 1.00 81.50 72 GLU A CA 1
ATOM 557 C C . GLU A 1 72 ? -9.639 -5.098 11.645 1.00 81.50 72 GLU A C 1
ATOM 559 O O . GLU A 1 72 ? -9.204 -5.656 12.650 1.00 81.50 72 GLU A O 1
ATOM 564 N N . THR A 1 73 ? -9.412 -5.608 10.438 1.00 86.12 73 THR A N 1
ATOM 565 C CA . THR A 1 73 ? -8.550 -6.776 10.231 1.00 86.12 73 THR A CA 1
ATOM 566 C C . THR A 1 73 ? -7.249 -6.349 9.576 1.00 86.12 73 THR A C 1
ATOM 568 O O . THR A 1 73 ? -7.234 -5.701 8.530 1.00 86.12 73 THR A O 1
ATOM 571 N N . ALA A 1 74 ? -6.134 -6.726 10.199 1.00 88.38 74 ALA A N 1
ATOM 572 C CA . ALA A 1 74 ? -4.804 -6.469 9.675 1.00 88.38 74 ALA A CA 1
ATOM 573 C C . ALA A 1 74 ? -4.370 -7.574 8.706 1.00 88.38 74 ALA A C 1
ATOM 575 O O . ALA A 1 74 ? -4.365 -8.757 9.048 1.00 88.38 74 ALA A O 1
ATOM 576 N N . VAL A 1 75 ? -3.916 -7.170 7.524 1.00 88.69 75 VAL A N 1
ATOM 577 C CA . VAL A 1 75 ? -3.222 -8.027 6.565 1.00 88.69 75 VAL A CA 1
ATOM 578 C C . VAL A 1 75 ? -1.746 -7.669 6.603 1.00 88.69 75 VAL A C 1
ATOM 580 O O . VAL A 1 75 ? -1.362 -6.516 6.406 1.00 88.69 75 VAL A O 1
ATOM 583 N N . ALA A 1 76 ? -0.902 -8.666 6.847 1.00 89.94 76 ALA A N 1
ATOM 584 C CA . ALA A 1 76 ? 0.543 -8.518 6.783 1.00 89.94 76 ALA A CA 1
ATOM 585 C C . ALA A 1 76 ? 1.098 -9.430 5.689 1.00 89.94 76 ALA A C 1
ATOM 587 O O . ALA A 1 76 ? 0.983 -10.651 5.778 1.00 89.94 76 ALA A O 1
ATOM 588 N N . GLY A 1 77 ? 1.745 -8.839 4.685 1.00 87.06 77 GLY A N 1
ATOM 589 C CA . GLY A 1 77 ? 2.517 -9.599 3.709 1.00 87.06 77 GLY A CA 1
ATOM 590 C C . GLY A 1 77 ? 1.751 -10.049 2.463 1.00 87.06 77 GLY A C 1
ATOM 591 O O . GLY A 1 77 ? 2.153 -11.044 1.861 1.00 87.06 77 GLY A O 1
ATOM 592 N N . GLU A 1 78 ? 0.680 -9.357 2.060 1.00 95.31 78 GLU A N 1
ATOM 593 C CA . GLU A 1 78 ? -0.007 -9.659 0.797 1.00 95.31 78 GLU A CA 1
ATOM 594 C C . GLU A 1 78 ? 0.951 -9.454 -0.380 1.00 95.31 78 GLU A C 1
ATOM 596 O O . GLU A 1 78 ? 1.530 -8.379 -0.534 1.00 95.31 78 GLU A O 1
ATOM 601 N N . ILE A 1 79 ? 1.127 -10.474 -1.222 1.00 97.50 79 ILE A N 1
ATOM 602 C CA . ILE A 1 79 ? 1.930 -10.355 -2.442 1.00 97.50 79 ILE A CA 1
ATOM 603 C C . ILE A 1 79 ? 1.061 -9.718 -3.521 1.00 97.50 79 ILE A C 1
ATOM 605 O O . ILE A 1 79 ? 0.144 -10.348 -4.038 1.00 97.50 79 ILE A O 1
ATOM 609 N N . LEU A 1 80 ? 1.397 -8.487 -3.892 1.00 97.81 80 LEU A N 1
ATOM 610 C CA . LEU A 1 80 ? 0.645 -7.706 -4.867 1.00 97.81 80 LEU A CA 1
ATOM 611 C C . LEU A 1 80 ? 1.066 -8.000 -6.308 1.00 97.81 80 LEU A C 1
ATOM 613 O O . LEU A 1 80 ? 0.242 -8.060 -7.217 1.00 97.81 80 LEU A O 1
ATOM 617 N N . ALA A 1 81 ? 2.374 -8.124 -6.527 1.00 97.62 81 ALA A N 1
ATOM 618 C CA . ALA A 1 81 ? 2.971 -8.313 -7.841 1.00 97.62 81 ALA A CA 1
ATOM 619 C C . ALA A 1 81 ? 4.427 -8.781 -7.711 1.00 97.62 81 ALA A C 1
ATOM 621 O O . ALA A 1 81 ? 4.985 -8.866 -6.615 1.00 97.62 81 ALA A O 1
ATOM 622 N N . TYR A 1 82 ? 5.058 -9.041 -8.852 1.00 97.50 82 TYR A N 1
ATOM 623 C CA . TYR A 1 82 ? 6.494 -9.264 -8.953 1.00 97.50 82 TYR A CA 1
ATOM 624 C C . TYR A 1 82 ? 7.111 -8.234 -9.893 1.00 97.50 82 TYR A C 1
ATOM 626 O O . TYR A 1 82 ? 6.490 -7.843 -10.883 1.00 97.50 82 TYR A O 1
ATOM 634 N N . GLY A 1 83 ? 8.341 -7.829 -9.587 1.00 97.38 83 GLY A N 1
ATOM 635 C CA . GLY A 1 83 ? 9.152 -6.991 -10.455 1.00 97.38 83 GLY A CA 1
ATOM 636 C C . GLY A 1 83 ? 9.284 -7.596 -11.847 1.00 97.38 83 GLY A C 1
ATOM 637 O O . GLY A 1 83 ? 9.371 -8.821 -12.001 1.00 97.38 83 GLY A O 1
ATOM 638 N N . VAL A 1 84 ? 9.306 -6.726 -12.850 1.00 96.38 84 VAL A N 1
ATOM 639 C CA . VAL A 1 84 ? 9.506 -7.073 -14.258 1.00 96.38 84 VAL A CA 1
ATOM 640 C C . VAL A 1 84 ? 10.613 -6.179 -14.802 1.00 96.38 84 VAL A C 1
ATOM 642 O O . VAL A 1 84 ? 10.599 -4.970 -14.570 1.00 96.38 84 VAL A O 1
ATOM 645 N N . ASP A 1 85 ? 11.559 -6.765 -15.535 1.00 94.56 85 ASP A N 1
ATOM 646 C CA . ASP A 1 85 ? 12.676 -6.014 -16.114 1.00 94.56 85 ASP A CA 1
ATOM 647 C C . ASP A 1 85 ? 12.168 -4.865 -17.002 1.00 94.56 85 ASP A C 1
ATOM 649 O O . ASP A 1 85 ? 11.249 -5.039 -17.810 1.00 94.56 85 ASP A O 1
ATOM 653 N N . GLY A 1 86 ? 12.758 -3.677 -16.840 1.00 92.88 86 GLY A N 1
ATOM 654 C CA . GLY A 1 86 ? 12.366 -2.471 -17.575 1.00 92.88 86 GLY A CA 1
ATOM 655 C C . GLY A 1 86 ? 11.053 -1.820 -17.123 1.00 92.88 86 GLY A C 1
ATOM 656 O O . GLY A 1 86 ? 10.588 -0.892 -17.784 1.00 92.88 86 GLY A O 1
ATOM 657 N N . SER A 1 87 ? 10.422 -2.296 -16.041 1.00 95.38 87 SER A N 1
ATOM 658 C CA . SER A 1 87 ? 9.194 -1.703 -15.492 1.00 95.38 87 SER A CA 1
ATOM 659 C C . SER A 1 87 ? 9.469 -0.865 -14.244 1.00 95.38 87 SER A C 1
ATOM 661 O O . SER A 1 87 ? 10.088 -1.328 -13.284 1.00 95.38 87 SER A O 1
ATOM 663 N N . HIS A 1 88 ? 8.928 0.354 -14.235 1.00 95.56 88 HIS A N 1
ATOM 664 C CA . HIS A 1 88 ? 9.084 1.319 -13.137 1.00 95.56 88 HIS A CA 1
ATOM 665 C C . HIS A 1 88 ? 7.769 1.649 -12.428 1.00 95.56 88 HIS A C 1
ATOM 667 O O . HIS A 1 88 ? 7.787 2.296 -11.391 1.00 95.56 88 HIS A O 1
ATOM 673 N N . ALA A 1 89 ? 6.633 1.226 -12.975 1.00 96.69 89 ALA A N 1
ATOM 674 C CA . ALA A 1 89 ? 5.321 1.506 -12.416 1.00 96.69 89 ALA A CA 1
ATOM 675 C C . ALA A 1 89 ? 4.547 0.205 -12.234 1.00 96.69 89 ALA A C 1
ATOM 677 O O . ALA A 1 89 ? 4.560 -0.663 -13.110 1.00 96.69 89 ALA A O 1
ATOM 678 N N . TYR A 1 90 ? 3.870 0.093 -11.098 1.00 98.38 90 TYR A N 1
ATOM 679 C CA . TYR A 1 90 ? 3.082 -1.073 -10.726 1.00 98.38 90 TYR A CA 1
ATOM 680 C C . TYR A 1 90 ? 1.739 -0.613 -10.169 1.00 98.38 90 TYR A C 1
ATOM 682 O O . TYR A 1 90 ? 1.620 0.482 -9.619 1.00 98.38 90 TYR A O 1
ATOM 690 N N . GLY A 1 91 ? 0.720 -1.446 -10.317 1.00 98.25 91 GLY A N 1
ATOM 691 C CA . GLY A 1 91 ? -0.599 -1.171 -9.774 1.00 98.25 91 GLY A CA 1
ATOM 692 C C . GLY A 1 91 ? -1.478 -2.407 -9.796 1.00 98.25 91 GLY A C 1
ATOM 693 O O . GLY A 1 91 ? -1.177 -3.391 -10.475 1.00 98.25 91 GLY A O 1
ATOM 694 N N . GLY A 1 92 ? -2.565 -2.340 -9.043 1.00 98.31 92 GLY A N 1
ATOM 695 C CA . GLY A 1 92 ? -3.493 -3.446 -8.864 1.00 98.31 92 GLY A CA 1
ATOM 696 C C . GLY A 1 92 ? -4.573 -3.095 -7.853 1.00 98.31 92 GLY A C 1
ATOM 697 O O . GLY A 1 92 ? -4.862 -1.920 -7.631 1.00 98.31 92 GLY A O 1
ATOM 698 N N . SER A 1 93 ? -5.142 -4.121 -7.231 1.00 98.06 93 SER A N 1
ATOM 699 C CA . SER A 1 93 ? -6.083 -3.995 -6.119 1.00 98.06 93 SER A CA 1
ATOM 700 C C . SER A 1 93 ? -5.629 -4.884 -4.972 1.00 98.06 93 SER A C 1
ATOM 702 O O . SER A 1 93 ? -5.082 -5.955 -5.223 1.00 98.06 93 SER A O 1
ATOM 704 N N . LEU A 1 94 ? -5.844 -4.419 -3.745 1.00 97.69 94 LEU A N 1
ATOM 705 C CA . LEU A 1 94 ? -5.701 -5.226 -2.535 1.00 97.69 94 LEU A CA 1
ATOM 706 C C . LEU A 1 94 ? -6.818 -6.275 -2.477 1.00 97.69 94 LEU A C 1
ATOM 708 O O . LEU A 1 94 ? -7.924 -6.029 -2.967 1.00 97.69 94 LEU A O 1
ATOM 712 N N . GLU A 1 95 ? -6.534 -7.431 -1.881 1.00 96.06 95 GLU A N 1
ATOM 713 C CA . GLU A 1 95 ? -7.497 -8.536 -1.788 1.00 96.06 95 GLU A CA 1
ATOM 714 C C . GLU A 1 95 ? -8.694 -8.210 -0.879 1.00 96.06 95 GLU A C 1
ATOM 716 O O . GLU A 1 95 ? -9.806 -8.674 -1.136 1.00 96.06 95 GLU A O 1
ATOM 721 N N . ASN A 1 96 ? -8.488 -7.376 0.147 1.00 93.69 96 ASN A N 1
ATOM 722 C CA . ASN A 1 96 ? -9.517 -7.009 1.116 1.00 93.69 96 ASN A CA 1
ATOM 723 C C . ASN A 1 96 ? -9.800 -5.501 1.107 1.00 93.69 96 ASN A C 1
ATOM 725 O O . ASN A 1 96 ? -8.911 -4.673 0.897 1.00 93.69 96 ASN A O 1
ATOM 729 N N . GLY A 1 97 ? -11.053 -5.143 1.379 1.00 90.56 97 GLY A N 1
ATOM 730 C CA . GLY A 1 97 ? -11.494 -3.760 1.495 1.00 90.56 97 GLY A CA 1
ATOM 731 C C . GLY A 1 97 ? -12.910 -3.649 2.076 1.00 90.56 97 GLY A C 1
ATOM 732 O O . GLY A 1 97 ? -13.614 -4.659 2.142 1.00 90.56 97 GLY A O 1
ATOM 733 N N . PRO A 1 98 ? -13.346 -2.436 2.458 1.00 93.38 98 PRO A N 1
ATOM 734 C CA . PRO A 1 98 ? -12.638 -1.165 2.286 1.00 93.38 98 PRO A CA 1
ATOM 735 C C . PRO A 1 98 ? -11.422 -1.030 3.215 1.00 93.38 98 PRO A C 1
ATOM 737 O O . PRO A 1 98 ? -11.407 -1.550 4.325 1.00 93.38 98 PRO A O 1
ATOM 740 N N . VAL A 1 99 ? -10.378 -0.360 2.729 1.00 94.31 99 VAL A N 1
ATOM 741 C CA . VAL A 1 99 ? -9.087 -0.206 3.417 1.00 94.31 99 VAL A CA 1
ATOM 742 C C . VAL A 1 99 ? -9.129 1.013 4.328 1.00 94.31 99 VAL A C 1
ATOM 744 O O . VAL A 1 99 ? -9.508 2.095 3.881 1.00 94.31 99 VAL A O 1
ATOM 747 N N . SER A 1 100 ? -8.684 0.871 5.572 1.00 91.75 100 SER A N 1
ATOM 748 C CA . SER A 1 100 ? -8.598 1.988 6.514 1.00 91.75 100 SER A CA 1
ATOM 749 C C . SER A 1 100 ? -7.557 3.002 6.040 1.00 91.75 100 SER A C 1
ATOM 751 O O . SER A 1 100 ? -6.417 2.643 5.723 1.00 91.75 100 SER A O 1
ATOM 753 N N . ALA A 1 101 ? -7.933 4.279 5.982 1.00 93.31 101 ALA A N 1
ATOM 754 C CA . ALA A 1 101 ? -7.050 5.334 5.497 1.00 93.31 101 ALA A CA 1
ATOM 755 C C . ALA A 1 101 ? -5.808 5.504 6.388 1.00 93.31 101 ALA A C 1
ATOM 757 O O . ALA A 1 101 ? -5.907 5.524 7.614 1.00 93.31 101 ALA A O 1
ATOM 758 N N . GLY A 1 102 ? -4.632 5.645 5.774 1.00 93.44 102 GLY A N 1
ATOM 759 C CA . GLY A 1 102 ? -3.348 5.757 6.474 1.00 93.44 102 GLY A CA 1
ATOM 760 C C . GLY A 1 102 ? -2.762 4.412 6.921 1.00 93.44 102 GLY A C 1
ATOM 761 O O . GLY A 1 102 ? -1.740 4.386 7.610 1.00 93.44 102 GLY A O 1
ATOM 762 N N . SER A 1 103 ? -3.396 3.289 6.569 1.00 93.50 103 SER A N 1
ATOM 763 C CA . SER A 1 103 ? -2.963 1.965 7.030 1.00 93.50 103 SER A CA 1
ATOM 764 C C . SER A 1 103 ? -2.014 1.251 6.066 1.00 93.50 103 SER A C 1
ATOM 766 O O . SER A 1 103 ? -1.242 0.399 6.517 1.00 93.50 103 SER A O 1
ATOM 768 N N . LEU A 1 104 ? -2.053 1.585 4.770 1.00 96.19 104 LEU A N 1
ATOM 769 C CA . LEU A 1 104 ? -1.318 0.862 3.734 1.00 96.19 104 LEU A CA 1
ATOM 770 C C . LEU A 1 104 ? 0.186 1.177 3.767 1.00 96.19 104 LEU A C 1
ATOM 772 O O . LEU A 1 104 ? 0.623 2.327 3.772 1.00 96.19 104 LEU A O 1
ATOM 776 N N . ALA A 1 105 ? 0.992 0.123 3.700 1.00 96.62 105 ALA A N 1
ATOM 777 C CA . ALA A 1 105 ? 2.416 0.188 3.423 1.00 96.62 105 ALA A CA 1
ATOM 778 C C . ALA A 1 105 ? 2.773 -0.825 2.330 1.00 96.62 105 ALA A C 1
ATOM 780 O O . ALA A 1 105 ? 2.405 -1.995 2.432 1.00 96.62 105 ALA A O 1
ATOM 781 N N . ILE A 1 106 ? 3.511 -0.393 1.304 1.00 97.44 106 ILE A N 1
ATOM 782 C CA . ILE A 1 106 ? 3.997 -1.265 0.223 1.00 97.44 106 ILE A CA 1
ATOM 783 C C . ILE A 1 106 ? 5.525 -1.296 0.241 1.00 97.44 106 ILE A C 1
ATOM 785 O O . ILE A 1 106 ? 6.176 -0.253 0.256 1.00 97.44 106 ILE A O 1
ATOM 789 N N . SER A 1 107 ? 6.101 -2.496 0.197 1.00 96.25 107 SER A N 1
ATOM 790 C CA . SER A 1 107 ? 7.533 -2.735 0.027 1.00 96.25 107 SER A CA 1
ATOM 791 C C . SER A 1 107 ? 7.806 -3.343 -1.346 1.00 96.25 107 SER A C 1
ATOM 793 O O . SER A 1 107 ? 7.187 -4.337 -1.726 1.00 96.25 107 SER A O 1
ATOM 795 N N . ALA A 1 108 ? 8.744 -2.758 -2.086 1.00 94.75 108 ALA A N 1
ATOM 796 C CA . ALA A 1 108 ? 9.112 -3.179 -3.432 1.00 94.75 108 ALA A CA 1
ATOM 797 C C . ALA A 1 108 ? 10.631 -3.082 -3.602 1.00 94.75 108 ALA A C 1
ATOM 799 O O . ALA A 1 108 ? 11.163 -1.994 -3.784 1.00 94.75 108 ALA A O 1
ATOM 800 N N . GLY A 1 109 ? 11.359 -4.200 -3.514 1.00 88.38 109 GLY A N 1
ATOM 801 C CA . GLY A 1 109 ? 12.800 -4.249 -3.822 1.00 88.38 109 GLY A CA 1
ATOM 802 C C . GLY A 1 109 ? 13.692 -3.212 -3.122 1.00 88.38 109 GLY A C 1
ATOM 803 O O . GLY A 1 109 ? 14.687 -2.783 -3.696 1.00 88.38 109 GLY A O 1
ATOM 804 N N . GLY A 1 110 ? 13.345 -2.808 -1.895 1.00 87.94 110 GLY A N 1
ATOM 805 C CA . GLY A 1 110 ? 14.065 -1.790 -1.115 1.00 87.94 110 GLY A CA 1
ATOM 806 C C . GLY A 1 110 ? 13.401 -0.408 -1.099 1.00 87.94 110 GLY A C 1
ATOM 807 O O . GLY A 1 110 ? 13.763 0.428 -0.271 1.00 87.94 110 GLY A O 1
ATOM 808 N N . PHE A 1 111 ? 12.401 -0.175 -1.950 1.00 93.94 111 PHE A N 1
ATOM 809 C CA . PHE A 1 111 ? 11.505 0.974 -1.855 1.00 93.94 111 PHE A CA 1
ATOM 810 C C . PHE A 1 111 ? 10.392 0.693 -0.852 1.00 93.94 111 PHE A C 1
ATOM 812 O O . PHE A 1 111 ? 9.873 -0.423 -0.793 1.00 93.94 111 PHE A O 1
ATOM 819 N N . VAL A 1 112 ? 10.027 1.710 -0.074 1.00 93.75 112 VAL A N 1
ATOM 820 C CA . VAL A 1 112 ? 8.909 1.648 0.873 1.00 93.75 112 VAL A CA 1
ATOM 821 C C . VAL A 1 112 ? 7.988 2.819 0.591 1.00 93.75 112 VAL A C 1
ATOM 823 O O . VAL A 1 112 ? 8.455 3.956 0.552 1.00 93.75 112 VAL A O 1
ATOM 826 N N . PHE A 1 113 ? 6.705 2.524 0.415 1.00 96.88 113 PHE A N 1
ATOM 827 C CA . PHE A 1 113 ? 5.624 3.480 0.218 1.00 96.88 113 PHE A CA 1
ATOM 828 C C . PHE A 1 113 ? 4.734 3.465 1.448 1.00 96.88 113 PHE A C 1
ATOM 830 O O . PHE A 1 113 ? 4.258 2.400 1.838 1.00 96.88 113 PHE A O 1
ATOM 837 N N . ASN A 1 114 ? 4.514 4.635 2.040 1.00 94.88 114 ASN A N 1
ATOM 838 C CA . ASN A 1 114 ? 3.626 4.807 3.181 1.00 94.88 114 ASN A CA 1
ATOM 839 C C . ASN A 1 114 ? 2.410 5.621 2.764 1.00 94.88 114 ASN A C 1
ATOM 841 O O . ASN A 1 114 ? 2.543 6.652 2.101 1.00 94.88 114 ASN A O 1
ATOM 845 N N . ASP A 1 115 ? 1.245 5.149 3.174 1.00 97.38 115 ASP A N 1
ATOM 846 C CA . ASP A 1 115 ? -0.016 5.850 3.020 1.00 97.38 115 ASP A CA 1
ATOM 847 C C . ASP A 1 115 ? -0.075 7.114 3.883 1.00 97.38 115 ASP A C 1
ATOM 849 O O . ASP A 1 115 ? 0.237 7.096 5.076 1.00 97.38 115 ASP A O 1
ATOM 853 N N . ASN A 1 116 ? -0.469 8.222 3.258 1.00 94.00 116 ASN A N 1
ATOM 854 C CA . ASN A 1 116 ? -0.599 9.524 3.902 1.00 94.00 116 ASN A CA 1
ATOM 855 C C . ASN A 1 116 ? -2.007 9.771 4.479 1.00 94.00 116 ASN A C 1
ATOM 857 O O . ASN A 1 116 ? -2.232 10.808 5.105 1.00 94.00 116 ASN A O 1
ATOM 861 N N . GLY A 1 117 ? -2.967 8.867 4.261 1.00 94.62 117 GLY A N 1
ATOM 862 C CA . GLY A 1 117 ? -4.350 9.027 4.720 1.00 94.62 117 GLY A CA 1
ATOM 863 C C . GLY A 1 117 ? -5.224 9.888 3.802 1.00 94.62 117 GLY A C 1
ATOM 864 O O . GLY A 1 117 ? -6.422 10.008 4.032 1.00 94.62 117 GLY A O 1
ATOM 865 N N . ASP A 1 118 ? -4.676 10.415 2.705 1.00 94.81 118 ASP A N 1
ATOM 866 C CA . ASP A 1 118 ? -5.366 11.298 1.751 1.00 94.81 118 ASP A CA 1
ATOM 867 C C . ASP A 1 118 ? -5.513 10.699 0.336 1.00 94.81 118 ASP A C 1
ATOM 869 O O . ASP A 1 118 ? -5.927 11.385 -0.600 1.00 94.81 118 ASP A O 1
ATOM 873 N N . GLY A 1 119 ? -5.193 9.409 0.177 1.00 97.31 119 GLY A N 1
ATOM 874 C CA . GLY A 1 119 ? -5.219 8.692 -1.098 1.00 97.31 119 GLY A CA 1
ATOM 875 C C . GLY A 1 119 ? -3.886 8.736 -1.848 1.00 97.31 119 GLY A C 1
ATOM 876 O O . GLY A 1 119 ? -3.775 8.152 -2.930 1.00 97.31 119 GLY A O 1
ATOM 877 N N . THR A 1 120 ? -2.869 9.399 -1.290 1.00 98.44 120 THR A N 1
ATOM 878 C CA . THR A 1 120 ? -1.505 9.421 -1.827 1.00 98.44 120 THR A CA 1
ATOM 879 C C . THR A 1 120 ? -0.555 8.560 -0.996 1.00 98.44 120 THR A C 1
ATOM 881 O O . THR A 1 120 ? -0.718 8.408 0.215 1.00 98.44 120 THR A O 1
ATOM 884 N N . LEU A 1 121 ? 0.460 8.004 -1.661 1.00 97.88 121 LEU A N 1
ATOM 885 C CA . LEU A 1 121 ? 1.544 7.259 -1.027 1.00 97.88 121 LEU A CA 1
ATOM 886 C C . LEU A 1 121 ? 2.856 8.032 -1.170 1.00 97.88 121 LEU A C 1
ATOM 888 O O . LEU A 1 121 ? 3.251 8.390 -2.285 1.00 97.88 121 LEU A O 1
ATOM 892 N N . THR A 1 122 ? 3.562 8.230 -0.058 1.00 95.50 122 THR A N 1
ATOM 893 C CA . THR A 1 122 ? 4.926 8.773 -0.057 1.00 95.50 122 THR A CA 1
ATOM 894 C C . THR A 1 122 ? 5.929 7.631 -0.079 1.00 95.50 122 THR A C 1
ATOM 896 O O . THR A 1 122 ? 5.975 6.822 0.851 1.00 95.50 122 THR A O 1
ATOM 899 N N . GLY A 1 123 ? 6.754 7.576 -1.120 1.00 92.75 123 GLY A N 1
ATOM 900 C CA . GLY A 1 123 ? 7.803 6.580 -1.267 1.00 92.75 123 GLY A CA 1
ATOM 901 C C . GLY A 1 123 ? 9.202 7.090 -0.904 1.00 92.75 123 GLY A C 1
ATOM 902 O O . GLY A 1 123 ? 9.477 8.293 -0.853 1.00 92.75 123 GLY A O 1
ATOM 903 N N . THR A 1 124 ? 10.134 6.170 -0.653 1.00 89.50 124 THR A N 1
ATOM 904 C CA . THR A 1 124 ? 11.559 6.505 -0.489 1.00 89.50 124 THR A CA 1
ATOM 905 C C . THR A 1 124 ? 12.172 6.994 -1.807 1.00 89.50 124 THR A C 1
ATOM 907 O O . THR A 1 124 ? 11.656 6.729 -2.888 1.00 89.50 124 THR A O 1
ATOM 910 N N . ALA A 1 125 ? 13.286 7.733 -1.744 1.00 88.00 125 ALA A N 1
ATOM 911 C CA . ALA A 1 125 ? 14.020 8.200 -2.932 1.00 88.00 125 ALA A CA 1
ATOM 912 C C . ALA A 1 125 ? 13.184 9.017 -3.952 1.00 88.00 125 ALA A C 1
ATOM 914 O O . ALA A 1 125 ? 13.496 9.038 -5.140 1.00 88.00 125 ALA A O 1
ATOM 915 N N . GLY A 1 126 ? 12.143 9.720 -3.489 1.00 89.44 126 GLY A N 1
ATOM 916 C CA . GLY A 1 126 ? 11.291 10.555 -4.344 1.00 89.44 126 GLY A CA 1
ATOM 917 C C . GLY A 1 126 ? 10.279 9.770 -5.182 1.00 89.44 126 GLY A C 1
ATOM 918 O O . GLY A 1 126 ? 9.756 10.309 -6.152 1.00 89.44 126 GLY A O 1
ATOM 919 N N . THR A 1 127 ? 10.028 8.511 -4.826 1.00 95.75 127 THR A N 1
ATOM 920 C CA . THR A 1 127 ? 8.969 7.685 -5.415 1.00 95.75 127 THR A CA 1
ATOM 921 C C . THR A 1 127 ? 7.606 8.054 -4.820 1.00 95.75 127 THR A C 1
ATOM 923 O O . THR A 1 127 ? 7.527 8.616 -3.723 1.00 95.75 127 THR A O 1
ATOM 926 N N . ALA A 1 128 ? 6.524 7.790 -5.549 1.00 97.25 128 ALA A N 1
ATOM 927 C CA . ALA A 1 128 ? 5.170 8.131 -5.111 1.00 97.25 128 ALA A CA 1
ATOM 928 C C . ALA A 1 128 ? 4.138 7.126 -5.629 1.00 97.25 128 ALA A C 1
ATOM 930 O O . ALA A 1 128 ? 4.426 6.320 -6.511 1.00 97.25 128 ALA A O 1
ATOM 931 N N . GLY A 1 129 ? 2.930 7.178 -5.081 1.00 98.38 129 GLY A N 1
ATOM 932 C CA . GLY A 1 129 ? 1.837 6.303 -5.483 1.00 98.38 129 GLY A CA 1
ATOM 933 C C . GLY A 1 129 ? 0.476 6.822 -5.044 1.00 98.38 129 GLY A C 1
ATOM 934 O O . GLY A 1 129 ? 0.357 7.927 -4.510 1.00 98.38 129 GLY A O 1
ATOM 935 N N . THR A 1 130 ? -0.554 6.010 -5.255 1.00 98.69 130 THR A N 1
ATOM 936 C CA . THR A 1 130 ? -1.925 6.302 -4.820 1.00 98.69 130 THR A CA 1
ATOM 937 C C . THR A 1 130 ? -2.629 5.060 -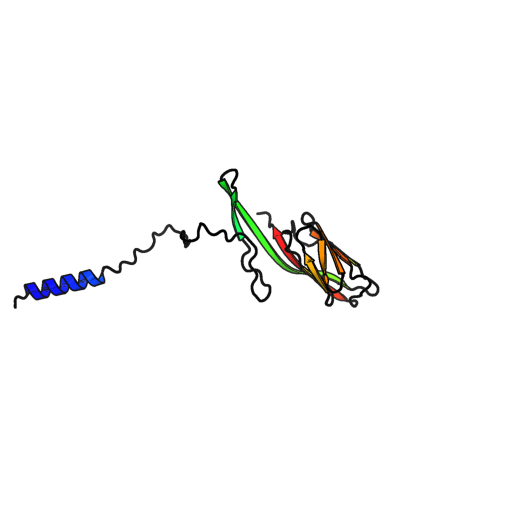4.295 1.00 98.69 130 THR A C 1
ATOM 939 O O . THR A 1 130 ? -2.242 3.934 -4.614 1.00 98.69 130 THR A O 1
ATOM 942 N N . ILE A 1 131 ? -3.689 5.280 -3.520 1.00 98.69 131 ILE A N 1
ATOM 943 C CA . ILE A 1 131 ? -4.614 4.259 -3.029 1.00 98.69 131 ILE A CA 1
ATOM 944 C C . ILE A 1 131 ? -6.051 4.795 -3.063 1.00 98.69 131 ILE A C 1
ATOM 946 O O . ILE A 1 131 ? -6.326 5.939 -2.708 1.00 98.69 131 ILE A O 1
ATOM 950 N N . SER A 1 132 ? -6.988 3.953 -3.491 1.00 98.19 132 SER A N 1
ATOM 951 C CA . SER A 1 132 ? -8.425 4.150 -3.331 1.00 98.19 132 SER A CA 1
ATOM 952 C C . SER A 1 132 ? -8.932 3.249 -2.210 1.00 98.19 132 SER A C 1
ATOM 954 O O . SER A 1 132 ? -9.096 2.049 -2.407 1.00 98.19 132 SER A O 1
ATOM 956 N N . TYR A 1 133 ? -9.237 3.828 -1.051 1.00 96.69 133 TYR A N 1
ATOM 957 C CA . TYR A 1 133 ? -9.681 3.084 0.136 1.00 96.69 133 TYR A CA 1
ATOM 958 C C . TYR A 1 133 ? -10.934 2.240 -0.094 1.00 96.69 133 TYR A C 1
ATOM 960 O O . TYR A 1 133 ? -11.021 1.107 0.363 1.00 96.69 133 TYR A O 1
ATOM 968 N N . ALA A 1 134 ? -11.882 2.762 -0.872 1.00 94.94 134 ALA A N 1
ATOM 969 C CA . ALA A 1 134 ? -13.132 2.066 -1.154 1.00 94.94 134 ALA A CA 1
ATOM 970 C C . ALA A 1 134 ? -12.946 0.811 -2.021 1.00 94.94 134 ALA A C 1
ATOM 972 O O . ALA A 1 134 ? -13.723 -0.129 -1.908 1.00 94.94 134 ALA A O 1
ATOM 973 N N . SER A 1 135 ? -11.951 0.808 -2.914 1.00 95.62 135 SER A N 1
ATOM 974 C CA . SER A 1 135 ? -11.756 -0.273 -3.893 1.00 95.62 135 SER A CA 1
ATOM 975 C C . SER A 1 135 ? -10.488 -1.096 -3.672 1.00 95.62 135 SER A C 1
ATOM 977 O O . SER A 1 135 ? -10.271 -2.075 -4.381 1.00 95.62 135 SER A O 1
ATOM 979 N N . GLY A 1 136 ? -9.609 -0.665 -2.767 1.00 97.12 136 GLY A N 1
ATOM 980 C CA . GLY A 1 136 ? -8.264 -1.212 -2.615 1.00 97.12 136 GLY A CA 1
ATOM 981 C C . GLY A 1 136 ? -7.348 -0.962 -3.819 1.00 97.12 136 GLY A C 1
ATOM 982 O O . GLY A 1 136 ? -6.246 -1.500 -3.847 1.00 97.12 136 GLY A O 1
ATOM 983 N N . ALA A 1 137 ? -7.773 -0.191 -4.831 1.00 98.44 137 ALA A N 1
ATOM 984 C CA . ALA A 1 137 ? -6.977 0.043 -6.033 1.00 98.44 137 ALA A CA 1
ATOM 985 C C . ALA A 1 137 ? -5.764 0.926 -5.724 1.00 98.44 137 ALA A C 1
ATOM 987 O O . ALA A 1 137 ? -5.924 2.028 -5.200 1.00 98.44 137 ALA A O 1
ATOM 988 N N . TRP A 1 138 ? -4.568 0.469 -6.081 1.00 98.62 138 TRP A N 1
ATOM 989 C CA . TRP A 1 138 ? -3.309 1.131 -5.753 1.00 98.62 138 TRP A CA 1
ATOM 990 C C . TRP A 1 138 ? -2.404 1.285 -6.975 1.00 98.62 138 TRP A C 1
ATOM 992 O O . TRP A 1 138 ? -2.482 0.520 -7.941 1.00 98.62 138 TRP A O 1
ATOM 1002 N N . THR A 1 139 ? -1.514 2.275 -6.913 1.00 98.62 139 THR A N 1
ATOM 1003 C CA . THR A 1 139 ? -0.408 2.453 -7.861 1.00 98.62 139 THR A CA 1
ATOM 1004 C C . THR A 1 139 ? 0.862 2.871 -7.128 1.00 98.62 139 THR A C 1
ATOM 1006 O O . THR A 1 139 ? 0.784 3.554 -6.108 1.00 98.62 139 THR A O 1
ATOM 1009 N N . ILE A 1 140 ? 2.026 2.487 -7.652 1.00 98.44 140 ILE A N 1
ATOM 1010 C CA . ILE A 1 140 ? 3.340 3.008 -7.255 1.00 98.44 140 ILE A CA 1
ATOM 1011 C C . ILE A 1 140 ? 4.178 3.302 -8.503 1.00 98.44 140 ILE A C 1
ATOM 1013 O O . ILE A 1 140 ? 4.139 2.550 -9.479 1.00 98.44 140 ILE A O 1
ATOM 1017 N N . ASP A 1 141 ? 4.962 4.372 -8.447 1.00 97.81 141 ASP A N 1
ATOM 1018 C CA . ASP A 1 141 ? 5.950 4.767 -9.447 1.00 97.81 141 ASP A CA 1
ATOM 1019 C C . ASP A 1 141 ? 7.326 4.861 -8.780 1.00 97.81 141 ASP A C 1
ATOM 1021 O O . ASP A 1 141 ? 7.546 5.652 -7.858 1.00 97.81 141 ASP A O 1
ATOM 1025 N N . LEU A 1 142 ? 8.256 4.040 -9.263 1.00 96.50 142 LEU A N 1
ATOM 1026 C CA . LEU A 1 142 ? 9.643 3.965 -8.822 1.00 96.50 142 LEU A CA 1
ATOM 1027 C C . LEU A 1 142 ? 10.513 5.107 -9.381 1.00 96.50 142 LEU A C 1
ATOM 1029 O O . LEU A 1 142 ? 11.724 5.105 -9.172 1.00 96.50 142 LEU A O 1
ATOM 1033 N N . ASN A 1 143 ? 9.929 6.086 -10.079 1.00 94.38 143 ASN A N 1
ATOM 1034 C CA . ASN A 1 143 ? 10.607 7.266 -10.616 1.00 94.38 143 ASN A CA 1
ATOM 1035 C C . ASN A 1 143 ? 11.805 6.893 -11.511 1.00 94.38 143 ASN A C 1
ATOM 1037 O O . ASN A 1 143 ? 12.938 7.324 -11.292 1.00 94.38 143 ASN A O 1
ATOM 1041 N N . ALA A 1 144 ? 11.545 6.032 -12.501 1.00 91.75 144 ALA A N 1
ATOM 1042 C CA . ALA A 1 144 ? 12.534 5.443 -13.414 1.00 91.75 144 ALA A CA 1
ATOM 1043 C C . ALA A 1 144 ? 13.595 4.528 -12.762 1.00 91.75 144 ALA A C 1
ATOM 1045 O O . ALA A 1 144 ? 14.530 4.094 -13.437 1.00 91.75 144 ALA A O 1
ATOM 1046 N N . LEU A 1 145 ? 13.459 4.199 -11.473 1.00 91.81 145 LEU A N 1
ATOM 1047 C CA . LEU A 1 145 ? 14.243 3.143 -10.832 1.00 91.81 145 LEU A CA 1
ATOM 1048 C C . LEU A 1 145 ? 13.598 1.777 -11.084 1.00 91.81 145 LEU A C 1
ATOM 1050 O O . LEU A 1 145 ? 12.407 1.671 -11.377 1.00 91.81 145 LEU A O 1
ATOM 1054 N N . GLU A 1 146 ? 14.395 0.717 -11.004 1.00 91.19 146 GLU A N 1
ATOM 1055 C CA . GLU A 1 146 ? 13.943 -0.651 -11.256 1.00 91.19 146 GLU A CA 1
ATOM 1056 C C . GLU A 1 146 ? 14.062 -1.502 -9.999 1.00 91.19 146 GLU A C 1
ATOM 1058 O O . GLU A 1 146 ? 15.007 -1.373 -9.216 1.00 91.19 146 GLU A O 1
ATOM 1063 N N . ILE A 1 147 ? 13.114 -2.421 -9.854 1.00 94.12 147 ILE A N 1
ATOM 1064 C CA . ILE A 1 147 ? 13.272 -3.605 -9.017 1.00 94.12 147 ILE A CA 1
ATOM 1065 C C . ILE A 1 147 ? 13.539 -4.791 -9.943 1.00 94.12 147 ILE A C 1
ATOM 1067 O O . ILE A 1 147 ? 12.953 -4.882 -11.019 1.00 94.12 147 ILE A O 1
ATOM 1071 N N . GLY A 1 148 ? 14.441 -5.688 -9.545 1.00 93.44 148 GLY A N 1
ATOM 1072 C CA . GLY A 1 148 ? 14.801 -6.833 -10.384 1.00 93.44 148 GLY A CA 1
ATOM 1073 C C . GLY A 1 148 ? 13.611 -7.756 -10.662 1.00 93.44 148 GLY A C 1
ATOM 1074 O O . GLY A 1 148 ? 12.715 -7.894 -9.821 1.00 93.44 148 GLY A O 1
ATOM 1075 N N . ALA A 1 149 ? 13.618 -8.426 -11.820 1.00 96.12 149 ALA A N 1
ATOM 1076 C CA . ALA A 1 149 ? 12.591 -9.407 -12.143 1.00 96.12 149 ALA A CA 1
ATOM 1077 C C . ALA A 1 149 ? 12.423 -10.469 -11.040 1.00 96.12 149 ALA A C 1
ATOM 1079 O O . ALA A 1 149 ? 13.396 -11.026 -10.525 1.00 96.12 149 ALA A O 1
ATOM 1080 N N . GLY A 1 150 ? 11.171 -10.758 -10.681 1.00 94.69 150 GLY A N 1
ATOM 1081 C CA . GLY A 1 150 ? 10.830 -11.753 -9.659 1.00 94.69 150 GLY A CA 1
ATOM 1082 C C . GLY A 1 150 ? 10.961 -11.273 -8.209 1.00 94.69 150 GLY A C 1
ATOM 1083 O O . GLY A 1 150 ? 10.653 -12.036 -7.294 1.00 94.69 150 GLY A O 1
ATOM 1084 N N . VAL A 1 151 ? 11.367 -10.022 -7.967 1.00 95.94 151 VAL A N 1
ATOM 1085 C CA . VAL A 1 151 ? 11.309 -9.419 -6.627 1.00 95.94 151 VAL A CA 1
ATOM 1086 C C . VAL A 1 151 ? 9.851 -9.160 -6.257 1.00 95.94 151 VAL A C 1
ATOM 1088 O O . VAL A 1 151 ? 9.141 -8.483 -6.994 1.00 95.94 151 VAL A O 1
ATOM 1091 N N . ALA A 1 152 ? 9.391 -9.694 -5.126 1.00 95.94 152 ALA A N 1
ATOM 1092 C CA . ALA A 1 152 ? 8.013 -9.502 -4.684 1.00 95.94 152 ALA A CA 1
ATOM 1093 C C . ALA A 1 152 ? 7.743 -8.041 -4.287 1.00 95.94 152 ALA A C 1
ATOM 1095 O O . ALA A 1 152 ? 8.550 -7.410 -3.598 1.00 95.94 152 ALA A O 1
ATOM 1096 N N . ILE A 1 153 ? 6.580 -7.544 -4.698 1.00 97.81 153 ILE A N 1
ATOM 1097 C CA . ILE A 1 153 ? 5.958 -6.323 -4.193 1.00 97.81 153 ILE A CA 1
ATOM 1098 C C . ILE A 1 153 ? 4.926 -6.764 -3.164 1.00 97.81 153 ILE A C 1
ATOM 1100 O O . ILE A 1 153 ? 4.040 -7.560 -3.479 1.00 97.81 153 ILE A O 1
ATOM 1104 N N . VAL A 1 154 ? 5.069 -6.282 -1.936 1.00 96.12 154 VAL A N 1
ATOM 1105 C CA . VAL A 1 154 ? 4.334 -6.797 -0.780 1.00 96.12 154 VAL A CA 1
ATOM 1106 C C . VAL A 1 154 ? 3.638 -5.657 -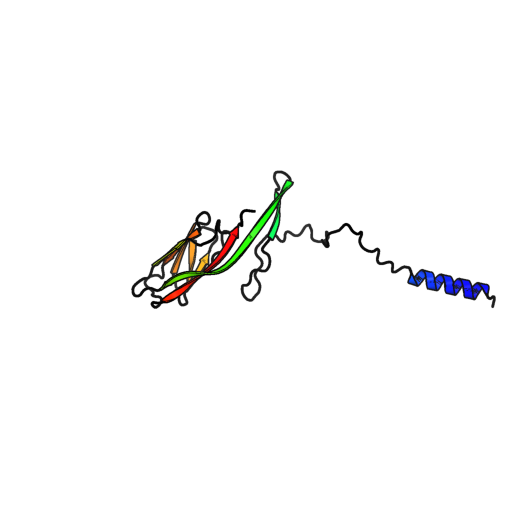0.052 1.00 96.12 154 VAL A C 1
ATOM 1108 O O . VAL A 1 154 ? 4.261 -4.624 0.183 1.00 96.12 154 VAL A O 1
ATOM 1111 N N . ALA A 1 155 ? 2.381 -5.854 0.340 1.00 95.50 155 ALA A N 1
ATOM 1112 C CA . ALA A 1 155 ? 1.612 -4.908 1.136 1.00 95.50 155 ALA A CA 1
ATOM 1113 C C . ALA A 1 155 ? 1.352 -5.400 2.563 1.00 95.50 155 ALA A C 1
ATOM 1115 O O . ALA A 1 155 ? 1.183 -6.592 2.831 1.00 95.50 155 ALA A O 1
ATOM 1116 N N . GLY A 1 156 ? 1.270 -4.443 3.479 1.00 93.31 156 GLY A N 1
ATOM 1117 C CA . GLY A 1 156 ? 0.556 -4.583 4.740 1.00 93.31 156 GLY A CA 1
ATOM 1118 C C . GLY A 1 156 ? -0.465 -3.460 4.864 1.00 93.31 156 GLY A C 1
ATOM 1119 O O . GLY A 1 156 ? -0.168 -2.329 4.485 1.00 93.31 156 GLY A O 1
ATOM 1120 N N . TYR A 1 157 ? -1.664 -3.765 5.344 1.00 94.44 157 TYR A N 1
ATOM 1121 C CA . TYR A 1 157 ? -2.752 -2.795 5.476 1.00 94.44 157 TYR A CA 1
ATOM 1122 C C . TYR A 1 157 ? -3.803 -3.286 6.468 1.00 94.44 157 TYR A C 1
ATOM 1124 O O . TYR A 1 157 ? -3.743 -4.413 6.961 1.00 94.44 157 TYR A O 1
ATOM 1132 N N . VAL A 1 158 ? -4.763 -2.417 6.761 1.00 90.50 158 VAL A N 1
ATOM 1133 C CA . VAL A 1 158 ? -5.932 -2.725 7.576 1.00 90.50 158 VAL A CA 1
ATOM 1134 C C . VAL A 1 158 ? -7.180 -2.506 6.735 1.00 90.50 158 VAL A C 1
ATOM 1136 O O . VAL A 1 158 ? -7.231 -1.568 5.940 1.00 90.50 158 VAL A O 1
ATOM 1139 N N . TYR A 1 159 ? -8.167 -3.380 6.882 1.00 90.94 159 TYR A N 1
ATOM 1140 C CA . TYR A 1 159 ? -9.468 -3.221 6.247 1.00 90.94 159 TYR A CA 1
ATOM 1141 C C . TYR A 1 159 ? -10.591 -3.378 7.267 1.00 90.94 159 TYR A C 1
ATOM 1143 O O . TYR A 1 159 ? -10.452 -4.104 8.254 1.00 90.94 159 TYR A O 1
ATOM 1151 N N . GLU A 1 160 ? -11.708 -2.709 7.011 1.00 86.25 160 GLU A N 1
ATOM 1152 C CA . GLU A 1 160 ? -12.922 -2.877 7.800 1.00 86.25 160 GLU A CA 1
ATOM 1153 C C . GLU A 1 160 ? -13.588 -4.189 7.375 1.00 86.25 160 GLU A C 1
ATOM 1155 O O . GLU A 1 160 ? -14.055 -4.336 6.241 1.00 86.25 160 GLU A O 1
ATOM 1160 N N . ALA A 1 161 ? -13.605 -5.173 8.274 1.00 67.38 161 ALA A N 1
ATOM 1161 C CA . ALA A 1 161 ? -14.352 -6.395 8.039 1.00 67.38 161 ALA A CA 1
ATOM 1162 C C . ALA A 1 161 ? -15.840 -6.075 8.216 1.00 67.38 161 ALA A C 1
ATOM 1164 O O . ALA A 1 161 ? -16.281 -5.724 9.309 1.00 67.38 161 ALA A O 1
ATOM 1165 N N . SER A 1 162 ? -16.630 -6.189 7.147 1.00 57.16 162 SER A N 1
ATOM 1166 C CA . SER A 1 162 ? -18.086 -6.151 7.282 1.00 57.16 162 SER A CA 1
ATOM 1167 C C . SER A 1 162 ? -18.528 -7.353 8.123 1.00 57.16 162 SER A C 1
ATOM 1169 O O . SER A 1 162 ? -18.392 -8.490 7.661 1.00 57.16 162 SER A O 1
ATOM 1171 N N . GLY A 1 163 ? -19.002 -7.093 9.345 1.00 45.53 163 GLY A N 1
ATOM 1172 C CA . GLY A 1 163 ? -19.650 -8.083 10.212 1.00 45.53 163 GLY A CA 1
ATOM 1173 C C . GLY A 1 163 ? -21.001 -8.545 9.683 1.00 45.53 163 GLY A C 1
ATOM 1174 O O . GLY A 1 163 ? -21.703 -7.725 9.045 1.00 45.53 163 GLY A O 1
#

Sequence (163 aa):
MSRILKYLVVLAVVAMYTGCEWDTVGEDEESWNDAYGWVNFSGMYRAMDGGILVTDFTYTSPEDGTEGTVTETAVAGEILAYGVDGSHAYGGSLENGPVSAGSLAISAGGFVFNDNGDGTLTGTAGTAGTISYASGAWTIDLNALEIGAGVAIVAGYVYEASG

Radius of gyration: 28.31 Å; chains: 1; bounding box: 42×29×103 Å